Protein AF-A0A2H1VZU0-F1 (afdb_monomer_lite)

Sequence (80 aa):
MFVTDSKRDHCNKTVEIYEDVSSPPVTSENFGRPLTCTYRFRAFRGSPKDWILRIRFKKFKVGTLINGTTCHKGYMQVSN

pLDDT: mean 82.47, std 15.68, range [30.5, 95.38]

Secondary structure (DSSP, 8-state):
-----TTSS-S-EEEETTS---PPPP-TTTTTS-----EEEEPPTT--TT-------SS---SEEETTTEEES-------

Foldseek 3Di:
DDDPPPPQPALADEDELPDDDDDHDDDPVCPPHDDDGDYHYDDDPPDDPPDDRDDDDPDDDAADDDPVPDGHRGDDDDDD

Organism: Spodoptera frugiperda (NCBI:txid7108)

Radius of gyration: 15.64 Å; chains: 1; bounding box: 39×30×38 Å

Structure (mmCIF, N/CA/C/O backbone):
data_AF-A0A2H1VZU0-F1
#
_entry.id   AF-A0A2H1VZU0-F1
#
loop_
_atom_site.group_PDB
_atom_site.id
_atom_site.type_symbol
_atom_site.label_atom_id
_atom_site.label_alt_id
_atom_site.label_comp_id
_atom_site.label_asym_id
_atom_site.label_entity_id
_atom_site.label_seq_id
_atom_site.pdbx_PDB_ins_code
_atom_site.Cartn_x
_atom_site.Cartn_y
_atom_site.Cartn_z
_atom_site.occupancy
_atom_site.B_iso_or_equiv
_atom_site.auth_seq_id
_atom_site.auth_comp_id
_atom_site.auth_asym_id
_atom_site.auth_atom_id
_atom_site.pdbx_PDB_model_num
ATOM 1 N N . MET A 1 1 ? 20.963 13.709 16.704 1.00 30.50 1 MET A N 1
ATOM 2 C CA . MET A 1 1 ? 20.727 14.103 15.300 1.00 30.50 1 MET A CA 1
ATOM 3 C C . MET A 1 1 ? 19.359 13.567 14.908 1.00 30.50 1 MET A C 1
ATOM 5 O O . MET A 1 1 ? 19.233 12.388 14.610 1.00 30.50 1 MET A O 1
ATOM 9 N N . PHE A 1 2 ? 18.314 14.380 15.067 1.00 33.62 2 PHE A N 1
ATOM 10 C CA . PHE A 1 2 ? 16.949 13.983 14.729 1.00 33.62 2 PHE A CA 1
ATOM 11 C C . PHE A 1 2 ? 16.773 14.180 13.228 1.00 33.62 2 PHE A C 1
ATOM 13 O O . PHE A 1 2 ? 16.857 15.303 12.738 1.00 33.62 2 PHE A O 1
ATOM 20 N N . VAL A 1 3 ? 16.607 13.080 12.495 1.00 34.97 3 VAL A N 1
ATOM 21 C CA . VAL A 1 3 ? 16.191 13.136 11.093 1.00 34.97 3 VAL A CA 1
ATOM 22 C C . VAL A 1 3 ? 14.809 13.778 11.090 1.00 34.97 3 VAL A C 1
ATOM 24 O O . VAL A 1 3 ? 13.898 13.272 11.742 1.00 34.97 3 VAL A O 1
ATOM 27 N N . THR A 1 4 ? 14.684 14.929 10.435 1.00 35.81 4 THR A N 1
ATOM 28 C CA . THR A 1 4 ? 13.433 15.676 10.335 1.00 35.81 4 THR A CA 1
ATOM 29 C C . THR A 1 4 ? 12.354 14.781 9.732 1.00 35.81 4 THR A C 1
ATOM 31 O O . THR A 1 4 ? 12.458 14.300 8.602 1.00 35.81 4 THR A O 1
ATOM 34 N N . ASP A 1 5 ? 11.322 14.524 10.530 1.00 41.03 5 ASP A N 1
ATOM 35 C CA . ASP A 1 5 ? 10.230 13.586 10.270 1.00 41.03 5 ASP A CA 1
ATOM 36 C C . ASP A 1 5 ? 9.202 14.143 9.266 1.00 41.03 5 ASP A C 1
ATOM 38 O O . ASP A 1 5 ? 8.001 13.958 9.391 1.00 41.03 5 ASP A O 1
ATOM 42 N N . SER A 1 6 ? 9.660 14.866 8.243 1.00 38.72 6 SER A N 1
ATOM 43 C CA . SER A 1 6 ? 8.791 15.478 7.227 1.00 38.72 6 SER A CA 1
ATOM 44 C C . SER A 1 6 ? 8.383 14.492 6.121 1.00 38.72 6 SER A C 1
ATOM 46 O O . SER A 1 6 ? 7.699 14.867 5.175 1.00 38.72 6 SER A O 1
ATOM 48 N N . LYS A 1 7 ?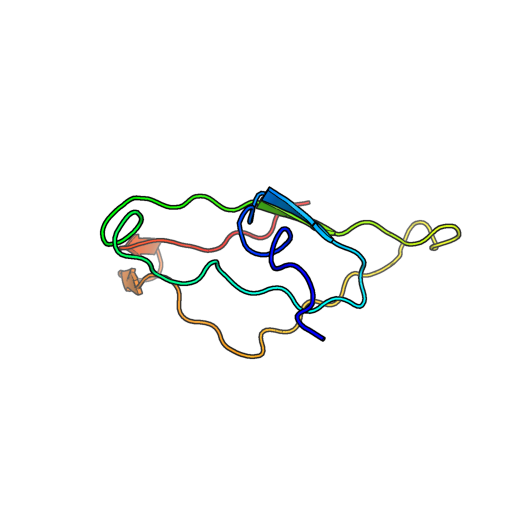 8.799 13.218 6.215 1.00 45.88 7 LYS A N 1
ATOM 49 C CA . LYS A 1 7 ? 8.442 12.142 5.267 1.00 45.88 7 LYS A CA 1
ATOM 50 C C . LYS A 1 7 ? 7.340 11.196 5.770 1.00 45.88 7 LYS A C 1
ATOM 52 O O . LYS A 1 7 ? 6.889 10.357 4.985 1.00 45.88 7 LYS A O 1
ATOM 57 N N . ARG A 1 8 ? 6.917 11.284 7.039 1.00 50.72 8 ARG A N 1
ATOM 58 C CA . ARG A 1 8 ? 5.876 10.402 7.609 1.00 50.72 8 ARG A CA 1
ATOM 59 C C . ARG A 1 8 ? 4.443 10.867 7.366 1.00 50.72 8 ARG A C 1
ATOM 61 O 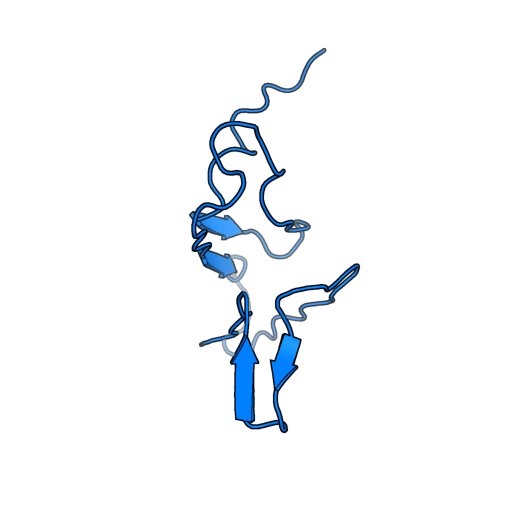O . ARG A 1 8 ? 3.534 10.057 7.509 1.00 50.72 8 ARG A O 1
ATOM 68 N N . ASP A 1 9 ? 4.252 12.112 6.945 1.00 53.19 9 ASP A N 1
ATOM 69 C CA . ASP A 1 9 ? 2.926 12.740 6.961 1.00 53.19 9 ASP A CA 1
ATOM 70 C C . ASP A 1 9 ? 2.070 12.486 5.714 1.00 53.19 9 ASP A C 1
ATOM 72 O O . ASP A 1 9 ? 0.858 12.704 5.717 1.00 53.19 9 ASP A O 1
ATOM 76 N N . HIS A 1 10 ? 2.659 11.990 4.624 1.00 66.56 10 HIS A N 1
ATOM 77 C CA . HIS A 1 10 ? 1.932 11.821 3.366 1.00 66.56 10 HIS A CA 1
ATOM 78 C C . HIS A 1 10 ? 2.083 10.396 2.834 1.00 66.56 10 HIS A C 1
ATOM 80 O O . HIS A 1 10 ? 3.108 10.007 2.273 1.00 66.56 10 HIS A O 1
ATOM 86 N N . CYS A 1 11 ? 1.027 9.595 2.999 1.00 82.19 11 CYS A N 1
ATOM 87 C CA . CYS A 1 11 ? 0.941 8.254 2.422 1.00 82.19 11 CYS A CA 1
ATOM 88 C C . CYS A 1 11 ? 0.628 8.239 0.919 1.00 82.19 11 CYS A C 1
ATOM 90 O O . CYS A 1 11 ? 0.648 7.179 0.301 1.00 82.19 11 CYS A O 1
ATOM 92 N N . ASN A 1 12 ? 0.367 9.405 0.325 1.00 89.31 12 ASN A N 1
ATOM 93 C CA . ASN A 1 12 ? 0.248 9.581 -1.117 1.00 89.31 12 ASN A CA 1
ATOM 94 C C . ASN A 1 12 ? 1.618 9.938 -1.693 1.00 89.31 12 ASN A C 1
ATOM 96 O O . ASN A 1 12 ? 1.988 11.111 -1.718 1.00 89.31 12 ASN A O 1
ATOM 100 N N . LYS A 1 13 ? 2.391 8.934 -2.119 1.00 87.94 13 LYS A N 1
ATOM 101 C CA . LYS A 1 13 ? 3.756 9.161 -2.614 1.00 87.94 13 LYS A CA 1
ATOM 102 C C . LYS A 1 13 ? 4.220 8.144 -3.648 1.00 87.94 13 LYS A C 1
ATOM 104 O O . LYS A 1 13 ? 3.765 7.001 -3.682 1.00 87.94 13 LYS A O 1
ATOM 109 N N . THR A 1 14 ? 5.177 8.573 -4.464 1.00 89.44 14 THR A N 1
ATOM 110 C CA . THR A 1 14 ? 5.984 7.668 -5.284 1.00 89.44 14 THR A CA 1
ATOM 111 C C . THR A 1 14 ? 7.080 7.062 -4.414 1.00 89.44 14 THR A C 1
ATOM 113 O O . THR A 1 14 ? 7.702 7.773 -3.625 1.00 89.44 14 THR A O 1
ATOM 116 N N . VAL A 1 15 ? 7.284 5.756 -4.534 1.00 87.81 15 VAL A N 1
ATOM 117 C CA . VAL A 1 15 ? 8.211 4.977 -3.715 1.00 87.81 15 VAL A CA 1
ATOM 118 C C . VAL A 1 15 ? 9.250 4.328 -4.621 1.00 87.81 15 VAL A C 1
ATOM 120 O O . VAL A 1 15 ? 8.911 3.750 -5.657 1.00 87.81 15 VAL A O 1
ATOM 123 N N . GLU A 1 16 ? 10.511 4.421 -4.213 1.00 83.56 16 GLU A N 1
ATOM 124 C CA . GLU A 1 16 ? 11.612 3.691 -4.837 1.00 83.56 16 GLU A CA 1
ATOM 125 C C . GLU A 1 16 ? 11.558 2.211 -4.428 1.00 83.56 16 GLU A C 1
ATOM 127 O O . GLU A 1 16 ? 11.245 1.880 -3.287 1.00 83.56 16 GLU A O 1
ATOM 132 N N . ILE A 1 17 ? 11.879 1.296 -5.343 1.00 82.94 17 ILE A N 1
ATOM 133 C CA . ILE A 1 17 ? 11.624 -0.152 -5.176 1.00 82.94 17 ILE A CA 1
ATOM 134 C C . ILE A 1 17 ? 12.322 -0.826 -3.980 1.00 82.94 17 ILE A C 1
ATOM 136 O O . ILE A 1 17 ? 11.970 -1.951 -3.631 1.00 82.94 17 ILE A O 1
ATOM 140 N N . TYR A 1 18 ? 13.304 -0.169 -3.362 1.00 79.00 18 TYR A N 1
ATOM 141 C CA . TYR A 1 18 ? 14.061 -0.697 -2.223 1.00 79.00 18 TYR A CA 1
ATOM 142 C C . TYR A 1 18 ? 13.574 -0.169 -0.867 1.00 79.00 18 TYR A C 1
ATOM 144 O O . TYR A 1 18 ? 14.103 -0.574 0.167 1.00 79.00 18 TYR A O 1
ATOM 152 N N . GLU A 1 19 ? 12.592 0.735 -0.850 1.00 82.62 19 GLU A N 1
ATOM 153 C CA . GLU A 1 19 ? 12.069 1.311 0.386 1.00 82.62 19 GLU A CA 1
ATOM 154 C C . GLU A 1 19 ? 10.907 0.489 0.958 1.00 82.62 19 GLU A C 1
ATOM 156 O O . GLU A 1 19 ? 9.959 0.119 0.261 1.00 82.62 19 GLU A O 1
ATOM 161 N N . ASP A 1 20 ? 10.950 0.254 2.271 1.00 87.00 20 ASP A N 1
ATOM 162 C CA . ASP A 1 20 ? 9.801 -0.265 3.005 1.00 87.00 20 ASP A CA 1
ATOM 163 C C . ASP A 1 20 ? 8.702 0.804 3.104 1.00 87.00 20 ASP A C 1
ATOM 165 O O . ASP A 1 20 ? 8.951 1.976 3.399 1.00 87.00 20 ASP A O 1
ATOM 169 N N . VAL A 1 21 ? 7.453 0.370 2.938 1.00 89.12 21 VAL A N 1
ATOM 170 C CA . VAL A 1 21 ? 6.268 1.218 3.075 1.00 89.12 21 VAL A CA 1
ATOM 171 C C . VAL A 1 21 ? 5.413 0.724 4.231 1.00 89.12 21 VAL A C 1
ATOM 173 O O . VAL A 1 21 ? 5.120 -0.466 4.343 1.00 89.12 21 VAL A O 1
ATOM 176 N N . SER A 1 22 ? 4.965 1.654 5.071 1.00 89.75 22 SER A N 1
ATOM 177 C CA . SER A 1 22 ? 3.994 1.405 6.133 1.00 89.75 22 SER A CA 1
ATOM 178 C C . SER A 1 22 ? 2.835 2.393 6.053 1.00 89.75 22 SER A C 1
ATOM 180 O O . SER A 1 22 ? 2.997 3.515 5.563 1.00 89.75 22 SER A O 1
ATOM 182 N N . SER A 1 23 ? 1.679 1.994 6.588 1.00 86.88 23 SER A N 1
ATOM 183 C CA . SER A 1 23 ? 0.569 2.915 6.836 1.00 86.88 23 SER A CA 1
ATOM 184 C C . SER A 1 23 ? 1.000 4.047 7.785 1.00 86.88 23 SER A C 1
ATOM 186 O O . SER A 1 23 ? 1.868 3.813 8.636 1.00 86.88 23 SER A O 1
ATOM 188 N N . PRO A 1 24 ? 0.399 5.247 7.683 1.00 88.19 24 PRO A N 1
ATOM 189 C CA . PRO A 1 24 ? 0.582 6.311 8.665 1.00 88.19 24 PRO A CA 1
ATOM 190 C C . PRO A 1 24 ? 0.304 5.832 10.095 1.00 88.19 24 PRO A C 1
ATOM 192 O O . PRO A 1 24 ? -0.549 4.956 10.290 1.00 88.19 24 PRO A O 1
ATOM 195 N N . PRO A 1 25 ? 0.997 6.390 11.101 1.00 87.56 25 PRO A N 1
ATOM 196 C CA . PRO A 1 25 ? 0.650 6.144 12.491 1.00 87.56 25 PRO A CA 1
ATOM 197 C C . PRO A 1 25 ? -0.747 6.693 12.792 1.00 87.56 25 PRO A C 1
ATOM 199 O O . PRO A 1 25 ? -1.188 7.691 12.218 1.00 87.56 25 PRO A O 1
ATOM 202 N N . VAL A 1 26 ? -1.440 6.041 13.721 1.00 84.31 26 VAL A N 1
ATOM 203 C CA . VAL A 1 26 ? -2.693 6.571 14.257 1.00 84.31 26 VAL A CA 1
ATOM 204 C C . VAL A 1 26 ? -2.358 7.716 15.211 1.00 84.31 26 VAL A C 1
ATOM 206 O O . VAL A 1 26 ? -1.544 7.540 16.117 1.00 84.31 26 VAL A O 1
ATOM 209 N N . THR A 1 27 ? -2.975 8.873 15.003 1.00 86.88 27 THR A N 1
ATOM 210 C CA . THR A 1 27 ? -2.830 10.082 15.822 1.00 86.88 27 THR A CA 1
ATOM 211 C C . THR A 1 27 ? -4.194 10.514 16.361 1.00 86.88 27 THR A C 1
ATOM 213 O O . THR A 1 27 ? -5.232 10.012 15.922 1.00 86.88 27 THR A O 1
ATOM 216 N N . SER A 1 28 ? -4.218 11.458 17.304 1.00 90.25 28 SER A N 1
ATOM 217 C CA . SER A 1 28 ? -5.461 12.058 17.814 1.00 90.25 28 SER A CA 1
ATOM 218 C C . SER A 1 28 ? -6.319 12.677 16.708 1.00 90.25 28 SER A C 1
ATOM 220 O O . SER A 1 28 ? -7.544 12.666 16.789 1.00 90.25 28 SER A O 1
ATOM 222 N N . GLU A 1 29 ? -5.687 13.182 15.652 1.00 84.44 29 GLU A N 1
ATOM 223 C CA . GLU A 1 29 ? -6.340 13.890 14.555 1.00 84.44 29 GLU A CA 1
ATOM 224 C C . GLU A 1 29 ? -6.971 12.923 13.548 1.00 84.44 29 GLU A C 1
ATOM 226 O O . GLU A 1 29 ? -8.022 13.229 12.981 1.00 84.44 29 GLU A O 1
ATOM 231 N N . ASN A 1 30 ? -6.349 11.758 13.324 1.00 82.69 30 ASN A N 1
ATOM 232 C CA . ASN A 1 30 ? -6.791 10.784 12.322 1.00 82.69 30 ASN A CA 1
ATOM 233 C C . ASN A 1 30 ? -7.572 9.590 12.903 1.00 82.69 30 ASN A C 1
ATOM 235 O O . ASN A 1 30 ? -8.142 8.804 12.141 1.00 82.69 30 ASN A O 1
ATOM 239 N N . PHE A 1 31 ? -7.654 9.463 14.231 1.00 85.69 31 PHE A N 1
ATOM 240 C CA . PHE A 1 31 ? -8.385 8.381 14.883 1.00 85.69 31 PHE A CA 1
ATOM 241 C C . PHE A 1 31 ? -9.863 8.360 14.465 1.00 85.69 31 PHE A C 1
ATOM 243 O O . PHE A 1 31 ? -10.565 9.369 14.526 1.00 85.69 31 PHE A O 1
ATOM 250 N N . GLY A 1 32 ? -10.344 7.194 14.026 1.00 85.00 32 GLY A N 1
ATOM 251 C CA . GLY A 1 32 ? -11.732 7.003 13.590 1.00 85.00 32 GLY A CA 1
ATOM 252 C C . GLY A 1 32 ? -12.101 7.697 12.273 1.00 85.00 32 GLY A C 1
ATOM 253 O O . GLY A 1 32 ? -13.247 7.585 11.841 1.00 85.00 32 GLY A O 1
ATOM 254 N N . ARG A 1 33 ? -11.159 8.387 11.615 1.00 85.75 33 ARG A N 1
ATOM 255 C CA . ARG A 1 33 ? -11.392 9.042 10.324 1.00 85.75 33 ARG A CA 1
ATOM 256 C C . ARG A 1 33 ? -11.056 8.108 9.159 1.00 85.75 33 ARG A C 1
ATOM 258 O O . ARG A 1 33 ? -10.144 7.286 9.272 1.00 85.75 33 ARG A O 1
ATOM 265 N N . PRO A 1 34 ? -11.762 8.225 8.020 1.00 85.56 34 PRO A N 1
ATOM 266 C CA . PRO A 1 34 ? -11.398 7.487 6.821 1.00 85.56 34 PRO A CA 1
ATOM 267 C C . PRO A 1 34 ? -10.030 7.951 6.310 1.00 85.56 34 PRO A C 1
ATOM 269 O O . PRO A 1 34 ? -9.768 9.147 6.188 1.00 85.56 34 PRO A O 1
ATOM 272 N N . LEU A 1 35 ? -9.172 6.988 5.982 1.00 85.44 35 LEU A N 1
ATOM 273 C CA . LEU A 1 35 ? -7.841 7.217 5.434 1.00 85.44 35 LEU A CA 1
ATOM 274 C C . LEU A 1 35 ? -7.743 6.541 4.067 1.00 85.44 35 LEU A C 1
ATOM 276 O O . LEU A 1 35 ? -8.012 5.348 3.944 1.00 85.44 35 LEU A O 1
ATOM 280 N N . THR A 1 36 ? -7.338 7.300 3.050 1.00 89.00 36 THR A N 1
ATOM 281 C CA . THR A 1 36 ? -7.045 6.777 1.708 1.00 89.00 36 THR A CA 1
ATOM 282 C C . THR A 1 36 ? -5.590 7.077 1.379 1.00 89.00 36 THR A C 1
ATOM 284 O O . THR A 1 36 ? -5.183 8.237 1.392 1.00 89.00 36 THR A O 1
ATOM 287 N N . CYS A 1 37 ? -4.818 6.031 1.090 1.00 90.12 37 CYS A N 1
ATOM 288 C CA . CYS A 1 37 ? -3.386 6.119 0.829 1.00 90.12 37 CYS A CA 1
ATOM 289 C C . CYS A 1 37 ? -3.038 5.485 -0.513 1.00 90.12 37 CYS A C 1
ATOM 291 O O . CYS A 1 37 ? -3.484 4.380 -0.813 1.00 90.12 37 CYS A O 1
ATOM 293 N N . THR A 1 38 ? -2.207 6.171 -1.294 1.00 91.31 38 THR A N 1
ATOM 294 C CA . THR A 1 38 ? -1.776 5.737 -2.624 1.00 91.31 38 THR A CA 1
ATOM 295 C C . THR A 1 38 ? -0.256 5.706 -2.708 1.00 91.31 38 THR A C 1
ATOM 297 O O . THR A 1 38 ? 0.399 6.748 -2.725 1.00 91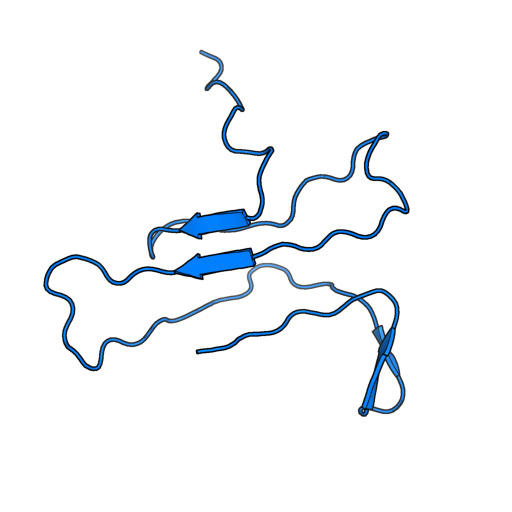.31 38 THR A O 1
ATOM 300 N N . TYR A 1 39 ? 0.310 4.512 -2.852 1.00 91.50 39 TYR A N 1
ATOM 301 C CA . TYR A 1 39 ? 1.746 4.326 -3.048 1.00 91.50 39 TYR A CA 1
ATOM 302 C C . TYR A 1 39 ? 2.014 3.897 -4.486 1.00 91.50 39 TYR A C 1
ATOM 304 O O . TYR A 1 39 ? 1.521 2.861 -4.928 1.00 91.50 39 TYR A O 1
ATOM 312 N N . ARG A 1 40 ? 2.785 4.700 -5.223 1.00 91.12 40 ARG A N 1
ATOM 313 C CA . ARG A 1 40 ? 3.148 4.409 -6.616 1.00 91.12 40 ARG A CA 1
ATOM 314 C C . ARG A 1 40 ? 4.590 3.935 -6.689 1.00 91.12 40 ARG A C 1
ATOM 316 O O . ARG A 1 40 ? 5.502 4.713 -6.437 1.00 91.12 40 ARG A O 1
ATOM 323 N N . PHE A 1 41 ? 4.803 2.678 -7.047 1.00 90.44 41 PHE A N 1
ATOM 324 C CA . PHE A 1 41 ? 6.148 2.140 -7.239 1.00 90.44 41 PHE A CA 1
ATOM 325 C C . PHE A 1 41 ? 6.646 2.480 -8.642 1.00 90.44 41 PHE A C 1
ATOM 327 O O . PHE A 1 41 ? 5.940 2.251 -9.624 1.00 90.44 41 PHE A O 1
ATOM 334 N N . ARG A 1 42 ? 7.856 3.036 -8.744 1.00 87.50 42 ARG A N 1
ATOM 335 C CA . ARG A 1 42 ? 8.466 3.395 -10.030 1.00 87.50 42 ARG A CA 1
ATOM 336 C C . ARG A 1 42 ? 9.622 2.455 -10.355 1.00 87.50 42 ARG A C 1
ATOM 338 O O . ARG A 1 42 ? 10.450 2.180 -9.498 1.00 87.50 42 ARG A O 1
ATOM 345 N N . ALA A 1 43 ? 9.704 2.019 -11.609 1.00 84.12 43 ALA A N 1
ATOM 346 C CA . ALA A 1 43 ? 10.870 1.307 -12.122 1.00 84.12 43 ALA A CA 1
ATOM 347 C C . ALA A 1 43 ? 12.137 2.180 -12.036 1.00 84.12 43 ALA A C 1
ATOM 349 O O . ALA A 1 43 ? 12.080 3.393 -12.270 1.00 84.12 43 ALA A O 1
ATOM 350 N N . PHE A 1 44 ? 13.293 1.569 -11.783 1.00 83.31 44 PHE A N 1
ATOM 351 C CA . PHE A 1 44 ? 14.570 2.281 -11.849 1.00 83.31 44 PHE A CA 1
ATOM 352 C C . PHE A 1 44 ? 14.952 2.578 -13.308 1.00 83.31 44 PHE A C 1
ATOM 354 O O . PHE A 1 44 ? 14.515 1.899 -14.244 1.00 83.31 44 PHE A O 1
ATOM 361 N N . ARG A 1 45 ? 15.775 3.608 -13.533 1.00 85.25 45 ARG A N 1
ATOM 362 C CA . ARG A 1 45 ? 16.256 3.940 -14.886 1.00 85.25 45 ARG A CA 1
ATOM 363 C C . ARG A 1 45 ? 17.020 2.754 -15.477 1.00 85.25 45 ARG A C 1
ATOM 365 O O . ARG A 1 45 ? 17.911 2.221 -14.830 1.00 85.25 45 ARG A O 1
ATOM 372 N N . GLY A 1 46 ? 16.679 2.372 -16.706 1.00 85.12 46 GLY A N 1
ATOM 373 C CA . GLY A 1 46 ? 17.278 1.212 -17.372 1.00 85.12 46 GLY A CA 1
ATOM 374 C C . GLY A 1 46 ? 16.634 -0.130 -17.013 1.00 85.12 46 GLY A C 1
ATOM 375 O O . GLY 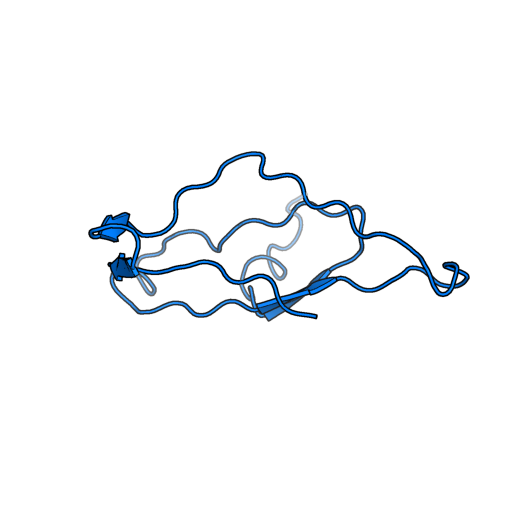A 1 46 ? 17.128 -1.158 -17.464 1.00 85.12 46 GLY A O 1
ATOM 376 N N . SER A 1 47 ? 15.534 -0.136 -16.247 1.00 85.62 47 SER A N 1
ATOM 377 C CA . SER A 1 47 ? 14.738 -1.354 -16.049 1.00 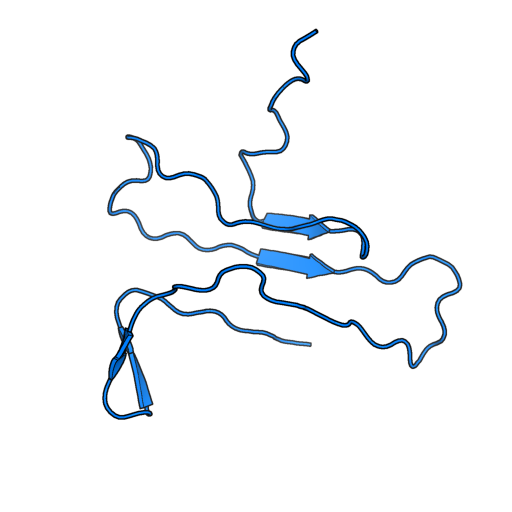85.62 47 SER A CA 1
ATOM 378 C C . SER A 1 47 ? 14.272 -1.913 -17.401 1.00 85.62 47 SER A C 1
ATOM 380 O O . SER A 1 47 ? 13.811 -1.133 -18.245 1.00 85.62 47 SER A O 1
ATOM 382 N N . PRO A 1 48 ? 14.338 -3.240 -17.608 1.00 86.69 48 PRO A N 1
ATOM 383 C CA . PRO A 1 48 ? 13.708 -3.898 -18.748 1.00 86.69 48 PRO A CA 1
ATOM 384 C C . PRO A 1 48 ? 12.215 -3.554 -18.844 1.00 86.69 48 PRO A C 1
ATOM 386 O O . PRO A 1 48 ? 11.580 -3.236 -17.839 1.00 86.69 48 PRO A O 1
ATOM 389 N N . LYS A 1 49 ? 11.627 -3.623 -20.045 1.00 83.94 49 LYS A N 1
ATOM 390 C CA . LYS A 1 49 ? 10.189 -3.339 -20.238 1.00 83.94 49 LYS A CA 1
ATOM 391 C C . LYS A 1 49 ? 9.286 -4.299 -19.452 1.00 83.94 49 LYS A C 1
ATOM 393 O O . LYS A 1 49 ? 8.186 -3.921 -19.072 1.00 83.94 49 LYS A O 1
ATOM 398 N N . ASP A 1 50 ? 9.769 -5.508 -19.210 1.00 86.94 50 ASP A N 1
ATOM 399 C CA . ASP A 1 50 ? 9.130 -6.638 -18.538 1.00 86.94 50 ASP A CA 1
ATOM 400 C C . ASP A 1 50 ? 9.575 -6.798 -17.074 1.00 86.94 50 ASP A C 1
ATOM 402 O O . ASP A 1 50 ? 9.484 -7.877 -16.491 1.00 86.94 50 ASP A O 1
ATOM 406 N N . TRP A 1 51 ? 10.074 -5.724 -16.460 1.00 87.75 51 TRP A N 1
ATOM 407 C CA . TRP A 1 51 ? 10.476 -5.753 -15.060 1.00 87.75 51 TRP A CA 1
ATOM 408 C C . TRP A 1 51 ? 9.308 -6.148 -14.136 1.00 87.75 51 TRP A C 1
ATOM 410 O O . TRP A 1 51 ? 8.162 -5.732 -14.312 1.00 87.75 51 TRP A O 1
ATOM 420 N N . ILE A 1 52 ? 9.620 -6.945 -13.113 1.00 86.56 52 ILE A N 1
ATOM 421 C CA . ILE A 1 52 ? 8.639 -7.470 -12.160 1.00 86.56 52 ILE A CA 1
ATOM 422 C C . ILE A 1 52 ? 8.815 -6.762 -10.820 1.00 86.56 52 ILE A C 1
ATOM 424 O O . ILE A 1 52 ? 9.874 -6.840 -10.193 1.00 86.56 52 ILE A O 1
ATOM 428 N N . LEU A 1 53 ? 7.751 -6.121 -10.336 1.00 87.94 53 LEU A N 1
ATOM 429 C CA . LEU A 1 53 ? 7.694 -5.616 -8.969 1.00 87.94 53 LEU A CA 1
ATOM 430 C C . LEU A 1 53 ? 7.313 -6.748 -8.008 1.00 87.94 53 LEU A C 1
ATOM 432 O O . LEU A 1 53 ? 6.211 -7.293 -8.079 1.00 87.94 53 LEU A O 1
ATOM 436 N N . ARG A 1 54 ? 8.196 -7.073 -7.060 1.00 88.94 54 ARG A N 1
ATOM 437 C CA . ARG A 1 54 ? 7.910 -8.053 -6.004 1.00 88.94 54 ARG A CA 1
ATOM 438 C C . ARG A 1 54 ? 7.560 -7.356 -4.693 1.00 88.94 54 ARG A C 1
ATOM 440 O O . ARG A 1 54 ? 8.442 -6.889 -3.980 1.00 88.94 54 ARG A O 1
ATOM 447 N N . ILE A 1 55 ? 6.278 -7.356 -4.339 1.00 89.25 55 ILE A N 1
ATOM 448 C CA . ILE A 1 55 ? 5.793 -6.812 -3.064 1.00 89.25 55 ILE A CA 1
ATOM 449 C C . ILE A 1 55 ? 5.760 -7.928 -2.015 1.00 89.25 55 ILE A C 1
ATOM 451 O O . ILE A 1 55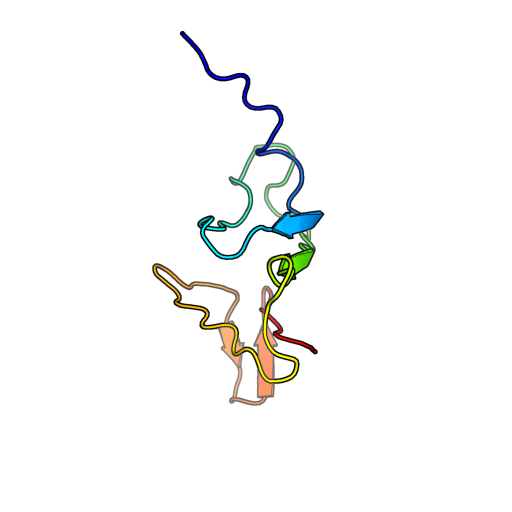 ? 5.197 -8.998 -2.246 1.00 89.25 55 ILE A O 1
ATOM 455 N N . ARG A 1 56 ? 6.351 -7.681 -0.840 1.00 91.94 56 ARG A N 1
ATOM 456 C CA . ARG A 1 56 ? 6.276 -8.585 0.315 1.00 91.94 56 ARG A CA 1
ATOM 457 C C . ARG A 1 56 ? 5.621 -7.880 1.494 1.00 91.94 56 ARG A C 1
ATOM 459 O O . ARG A 1 56 ? 6.136 -6.887 1.996 1.00 91.94 56 ARG A O 1
ATOM 466 N N . PHE A 1 57 ? 4.548 -8.465 2.011 1.00 92.81 57 PHE A N 1
ATOM 467 C CA . PHE A 1 57 ? 3.929 -8.008 3.249 1.00 92.81 57 PHE A CA 1
ATOM 468 C C . PHE A 1 57 ? 4.701 -8.541 4.457 1.00 92.81 57 PHE A C 1
ATOM 470 O O . PHE A 1 57 ? 4.734 -9.745 4.702 1.00 92.81 57 PHE A O 1
ATOM 477 N N . LYS A 1 58 ? 5.335 -7.643 5.220 1.00 92.69 58 LYS A N 1
ATOM 478 C CA . LYS A 1 58 ? 5.960 -7.991 6.512 1.00 92.69 58 LYS A CA 1
ATOM 479 C C . LYS A 1 58 ? 4.916 -8.118 7.622 1.00 92.69 58 LYS A C 1
ATOM 481 O O . LYS A 1 58 ? 5.022 -8.985 8.481 1.00 92.69 58 LYS A O 1
ATOM 486 N N . LYS A 1 59 ? 3.908 -7.246 7.593 1.00 91.19 59 LYS A N 1
ATOM 487 C CA . LYS A 1 59 ? 2.726 -7.250 8.458 1.00 91.19 59 LYS A CA 1
ATOM 488 C C . LYS A 1 59 ? 1.543 -6.789 7.618 1.00 91.19 59 LYS A C 1
ATOM 490 O O . LYS A 1 59 ? 1.686 -5.846 6.844 1.00 91.19 59 LYS A O 1
ATOM 495 N N . PHE A 1 60 ? 0.396 -7.439 7.769 1.00 90.19 60 PHE A N 1
ATOM 496 C CA . PHE A 1 60 ? -0.810 -7.081 7.032 1.00 90.19 60 PHE A CA 1
ATOM 497 C C . PHE A 1 60 ? -2.037 -7.258 7.921 1.00 90.19 60 PHE A C 1
ATOM 499 O O . PHE A 1 60 ? -2.305 -8.354 8.410 1.00 90.19 60 PHE A O 1
ATOM 506 N N . LYS A 1 61 ? -2.755 -6.159 8.154 1.00 88.12 61 LYS A N 1
ATOM 507 C CA . LYS A 1 61 ? -4.029 -6.144 8.873 1.00 88.12 61 LYS A CA 1
ATOM 508 C C . LYS A 1 61 ? -4.841 -4.949 8.390 1.00 88.12 61 LYS A C 1
ATOM 510 O O . LYS A 1 61 ? -4.580 -3.823 8.803 1.00 88.12 61 LYS A O 1
ATOM 515 N N . VAL A 1 62 ? -5.800 -5.198 7.507 1.00 88.44 62 VAL A N 1
ATOM 516 C CA . VAL A 1 62 ? -6.695 -4.175 6.956 1.00 88.44 62 VAL A CA 1
ATOM 517 C C . VAL A 1 62 ? -8.107 -4.747 6.925 1.00 88.44 62 VAL A C 1
ATOM 519 O O . VAL A 1 62 ? -8.318 -5.803 6.334 1.00 88.44 62 VAL A O 1
ATOM 522 N N . GLY A 1 63 ? -9.052 -4.057 7.565 1.00 89.06 63 GLY A N 1
ATOM 523 C CA . GLY A 1 63 ? -10.466 -4.429 7.564 1.00 89.06 63 GLY A CA 1
ATOM 524 C C . GLY A 1 63 ? -10.772 -5.871 7.987 1.00 89.06 63 GLY A C 1
ATOM 525 O O . GLY A 1 63 ? -10.048 -6.502 8.761 1.00 89.06 63 GLY A O 1
ATOM 526 N N . THR A 1 64 ? -11.910 -6.378 7.519 1.00 92.12 64 THR A N 1
ATOM 527 C CA . THR A 1 64 ? -12.380 -7.757 7.703 1.00 92.12 64 THR A CA 1
ATOM 528 C C . THR A 1 64 ? -13.178 -8.176 6.475 1.00 92.12 64 THR A C 1
ATOM 530 O O . THR A 1 64 ? -14.084 -7.459 6.057 1.00 92.12 64 THR A O 1
ATOM 533 N N . LEU A 1 65 ? -12.852 -9.331 5.899 1.00 91.19 65 LEU A N 1
ATOM 534 C CA . LEU A 1 65 ? -13.594 -9.896 4.777 1.00 91.19 65 LEU A CA 1
ATOM 535 C C . LEU A 1 65 ? -14.866 -10.581 5.291 1.00 91.19 65 LEU A C 1
ATOM 537 O O . LEU A 1 65 ? -14.792 -11.529 6.069 1.00 91.19 65 LEU A O 1
ATOM 541 N N . ILE A 1 66 ? -16.023 -10.100 4.854 1.00 95.38 66 ILE A N 1
ATOM 542 C CA . ILE A 1 66 ? -17.338 -10.647 5.182 1.00 95.38 66 ILE A CA 1
ATOM 543 C C . ILE A 1 66 ? -17.787 -11.530 4.019 1.00 95.38 66 ILE A C 1
ATOM 545 O O . ILE A 1 66 ? -17.836 -11.073 2.875 1.00 95.38 66 ILE A O 1
ATOM 549 N N . ASN A 1 67 ? -18.082 -12.799 4.318 1.00 93.00 67 ASN A N 1
ATOM 550 C CA . ASN A 1 67 ? -18.609 -13.799 3.378 1.00 93.00 67 ASN A CA 1
ATOM 551 C C . ASN A 1 67 ? -17.791 -13.981 2.084 1.00 93.00 67 ASN A C 1
ATOM 553 O O . ASN A 1 67 ? -18.314 -14.449 1.080 1.00 93.00 67 ASN A O 1
ATOM 557 N N . GLY A 1 68 ? -16.511 -13.597 2.083 1.00 88.50 68 GLY A N 1
ATOM 558 C CA . GLY A 1 68 ? -15.645 -13.690 0.904 1.00 88.50 68 GLY A CA 1
ATOM 559 C C . GLY A 1 68 ? -15.879 -12.618 -0.168 1.00 88.50 68 GLY A C 1
ATOM 560 O O . GLY A 1 68 ? -15.124 -12.570 -1.132 1.00 88.50 68 GLY A O 1
ATOM 561 N N . THR A 1 69 ? -16.877 -11.747 -0.012 1.00 91.94 69 THR A N 1
ATOM 562 C CA . THR A 1 69 ? -17.308 -10.817 -1.071 1.00 91.94 69 THR A CA 1
ATOM 563 C C . THR A 1 69 ? -17.080 -9.354 -0.733 1.00 91.94 69 THR A C 1
ATOM 565 O O . THR A 1 69 ? -17.003 -8.520 -1.633 1.00 91.94 69 THR A O 1
ATOM 568 N N . THR A 1 70 ? -17.021 -9.003 0.553 1.00 91.88 70 THR A N 1
ATOM 569 C CA . THR A 1 70 ? -17.091 -7.597 0.961 1.00 91.88 70 THR A CA 1
ATOM 570 C C . THR A 1 70 ? -16.110 -7.293 2.076 1.00 91.88 70 THR A C 1
ATOM 572 O O . THR A 1 70 ? -16.132 -7.920 3.132 1.00 91.88 70 THR A O 1
ATOM 575 N N . CYS A 1 71 ? -15.261 -6.292 1.865 1.00 91.81 71 CYS A N 1
ATOM 576 C CA . CYS A 1 71 ? -14.343 -5.812 2.886 1.00 91.81 71 CYS A CA 1
ATOM 577 C C . CYS A 1 71 ? -15.034 -4.767 3.765 1.00 91.81 71 CYS A C 1
ATOM 579 O O . CYS A 1 71 ? -15.397 -3.686 3.304 1.00 91.81 71 CYS A O 1
ATOM 581 N N . HIS A 1 72 ? -15.189 -5.075 5.048 1.00 92.88 72 HIS A N 1
ATOM 582 C CA . HIS A 1 72 ? -15.695 -4.153 6.054 1.00 92.88 72 HIS A CA 1
ATOM 583 C C . HIS A 1 72 ? -14.530 -3.485 6.801 1.00 92.88 72 HIS A C 1
ATOM 585 O O . HIS A 1 72 ? -13.513 -4.124 7.058 1.00 92.88 72 HIS A O 1
ATOM 591 N N . LYS A 1 73 ? -14.667 -2.206 7.186 1.00 89.00 73 LYS A N 1
ATOM 592 C CA . LYS A 1 73 ? -13.618 -1.417 7.880 1.00 89.00 73 LYS A CA 1
ATOM 593 C C . LYS A 1 73 ? -12.291 -1.271 7.102 1.00 89.00 73 LYS A C 1
ATOM 595 O O . LYS A 1 73 ? -11.229 -1.147 7.710 1.00 89.00 73 LYS A O 1
ATOM 600 N N . GLY A 1 74 ? -12.358 -1.242 5.769 1.00 90.31 74 GLY A N 1
ATOM 601 C CA . GLY A 1 74 ? -11.234 -0.912 4.884 1.00 90.31 74 GLY A CA 1
ATOM 602 C C . GLY A 1 74 ? -10.730 -2.087 4.047 1.00 90.31 74 GLY A C 1
ATOM 603 O O . GLY A 1 74 ? -11.045 -3.244 4.313 1.00 90.31 74 GLY A O 1
ATOM 604 N N . TYR A 1 75 ? -9.945 -1.776 3.019 1.00 92.38 75 TYR A N 1
ATOM 605 C CA . TYR A 1 75 ? -9.328 -2.750 2.121 1.00 92.38 75 TYR A CA 1
ATOM 606 C C . TYR A 1 75 ? -7.992 -2.221 1.590 1.00 92.38 75 TYR A C 1
ATOM 608 O O . TYR A 1 75 ? -7.692 -1.033 1.703 1.00 92.38 75 TYR A O 1
ATOM 616 N N . MET A 1 76 ? -7.197 -3.115 1.006 1.00 91.44 76 MET A N 1
ATOM 617 C CA . MET A 1 76 ? -6.047 -2.762 0.181 1.00 91.44 76 MET A CA 1
ATOM 618 C C . MET A 1 76 ? -6.296 -3.275 -1.232 1.00 91.44 76 MET A C 1
ATOM 620 O O . MET A 1 76 ? -6.746 -4.406 -1.408 1.00 91.44 76 MET A O 1
ATOM 624 N N . GLN A 1 77 ? -5.971 -2.453 -2.223 1.00 91.56 77 GLN A N 1
ATOM 625 C CA . GLN A 1 77 ? -6.033 -2.817 -3.630 1.00 91.56 77 GLN A CA 1
ATOM 626 C C . GLN A 1 77 ? -4.654 -2.650 -4.265 1.00 91.56 77 GLN A C 1
ATOM 628 O O . GLN A 1 77 ? -3.943 -1.685 -3.987 1.00 91.56 77 GLN A O 1
ATOM 633 N N . VAL A 1 78 ? -4.293 -3.602 -5.123 1.00 90.88 78 VAL A N 1
ATOM 634 C CA . VAL A 1 78 ? -3.142 -3.509 -6.023 1.00 90.88 78 VAL A CA 1
ATOM 635 C C . VAL A 1 78 ? -3.701 -3.353 -7.432 1.00 90.88 78 VAL A C 1
ATOM 637 O O . VAL A 1 78 ? -4.518 -4.167 -7.860 1.00 90.88 78 VAL A O 1
ATOM 640 N N . SER A 1 79 ? -3.305 -2.291 -8.126 1.00 88.88 79 SER A N 1
ATOM 641 C CA . SER A 1 79 ? -3.711 -1.987 -9.502 1.00 88.88 79 SER A CA 1
ATOM 642 C C . SER A 1 79 ? -2.477 -1.810 -10.386 1.00 88.88 79 SER A C 1
ATOM 644 O O . SER A 1 79 ? -1.391 -1.543 -9.861 1.00 88.88 79 SER A O 1
ATOM 646 N N . ASN A 1 80 ? -2.647 -1.971 -11.703 1.00 77.31 80 ASN A N 1
ATOM 647 C CA . ASN A 1 80 ? -1.613 -1.611 -12.676 1.00 77.31 80 ASN A CA 1
ATOM 648 C C . ASN A 1 80 ? -1.614 -0.110 -12.995 1.00 77.31 80 ASN A C 1
ATOM 650 O O . ASN A 1 80 ? -2.600 0.574 -12.628 1.00 77.31 80 ASN A O 1
#